Protein AF-A0A1I4DRD3-F1 (afdb_monomer_lite)

InterPro domains:
  IPR002716 PIN domain [PF01850] (20-52)
  IPR029060 PIN-like domain superfamily [SSF88723] (20-50)

Organism: NCBI:txid324952

Radius of gyration: 20.02 Å; chains: 1; bounding box: 72×24×21 Å

Secondary structure (DSSP, 8-state):
--------------------S--HHHHHHHHHHHHTT-PEEES-HHHHHHHHHSS--EEESS-TT---

Sequence (68 aa):
MTRNLVDVDEETPAATSGHQGPSAVDLLIAVTARHHGLKVLHYDRDFATIAKAADVETEWVAPPGSVN

Structure (mmCIF, N/CA/C/O backbone):
data_AF-A0A1I4DRD3-F1
#
_entry.id   AF-A0A1I4DRD3-F1
#
loop_
_atom_site.group_PDB
_atom_site.id
_atom_site.type_symbol
_atom_site.label_atom_id
_atom_site.label_alt_id
_atom_site.label_comp_id
_atom_site.label_asym_id
_atom_site.label_entity_id
_atom_site.label_seq_id
_atom_site.pdbx_PDB_ins_code
_atom_site.Cartn_x
_atom_site.Cartn_y
_atom_site.Cartn_z
_atom_site.occupancy
_atom_site.B_iso_or_equiv
_atom_site.auth_seq_id
_atom_site.auth_comp_id
_atom_site.auth_asym_id
_atom_site.auth_atom_id
_atom_site.pdbx_PDB_model_num
ATOM 1 N N . MET A 1 1 ? 62.721 9.893 1.469 1.00 37.41 1 MET A N 1
ATOM 2 C CA . MET A 1 1 ? 62.118 10.426 0.228 1.00 37.41 1 MET A CA 1
ATOM 3 C C . MET A 1 1 ? 61.096 9.388 -0.223 1.00 37.41 1 MET A C 1
ATOM 5 O O . MET A 1 1 ? 61.506 8.251 -0.384 1.00 37.41 1 MET A O 1
ATOM 9 N N . THR A 1 2 ? 59.788 9.650 -0.296 1.00 35.22 2 THR A N 1
ATOM 10 C CA . THR A 1 2 ? 59.077 10.944 -0.203 1.00 35.22 2 THR A CA 1
ATOM 11 C C . THR A 1 2 ? 57.681 10.756 0.417 1.00 35.22 2 THR A C 1
ATOM 13 O O . THR A 1 2 ? 57.090 9.691 0.293 1.00 35.22 2 THR A O 1
ATOM 16 N N . ARG A 1 3 ? 57.184 11.791 1.106 1.00 37.81 3 ARG A N 1
ATOM 17 C CA . ARG A 1 3 ? 55.849 11.894 1.735 1.00 37.81 3 ARG A CA 1
ATOM 18 C C . ARG A 1 3 ? 54.919 12.647 0.744 1.00 37.81 3 ARG A C 1
ATOM 20 O O . ARG A 1 3 ? 55.424 13.524 0.055 1.00 37.81 3 ARG A O 1
ATOM 27 N N . ASN A 1 4 ? 53.622 12.363 0.570 1.00 30.97 4 ASN A N 1
ATOM 28 C CA . ASN A 1 4 ? 52.549 12.473 1.570 1.00 30.97 4 ASN A CA 1
ATOM 29 C C . ASN A 1 4 ? 51.207 11.855 1.091 1.00 30.97 4 ASN A C 1
ATOM 31 O O . ASN A 1 4 ? 50.998 11.755 -0.109 1.00 30.97 4 ASN A O 1
ATOM 35 N N . LEU A 1 5 ? 50.311 11.556 2.046 1.00 38.94 5 LEU A N 1
ATOM 36 C CA . LEU A 1 5 ? 48.885 11.951 2.061 1.00 38.9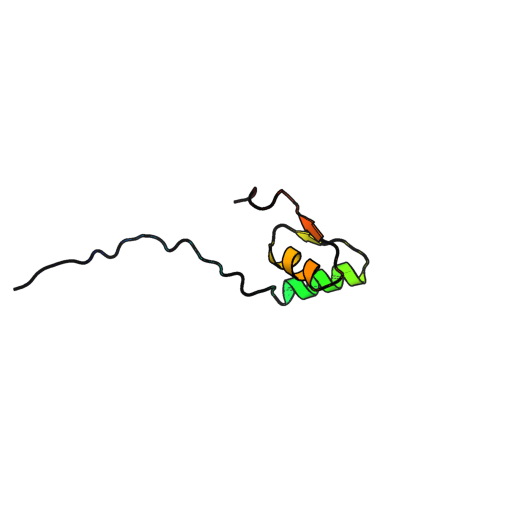4 5 LEU A CA 1
ATOM 37 C C . LEU A 1 5 ? 48.028 11.800 0.786 1.00 38.94 5 LEU A C 1
ATOM 39 O O . LEU A 1 5 ? 48.104 12.622 -0.123 1.00 38.94 5 LEU A O 1
ATOM 43 N N . VAL A 1 6 ? 47.038 10.912 0.870 1.00 45.00 6 VAL A N 1
ATOM 44 C CA . VAL A 1 6 ? 45.634 11.347 0.769 1.00 45.00 6 VAL A CA 1
ATOM 45 C C . VAL A 1 6 ? 44.952 10.860 2.048 1.00 45.00 6 VAL A C 1
ATOM 47 O O . VAL A 1 6 ? 45.207 9.726 2.461 1.00 45.00 6 VAL A O 1
ATOM 50 N N . ASP A 1 7 ? 44.185 11.725 2.709 1.00 39.91 7 ASP A N 1
ATOM 51 C CA . ASP A 1 7 ? 43.355 11.329 3.848 1.00 39.91 7 ASP A CA 1
ATOM 52 C C . ASP A 1 7 ? 42.359 10.246 3.417 1.00 39.91 7 ASP A C 1
ATOM 54 O O . ASP A 1 7 ? 41.828 10.272 2.304 1.00 39.91 7 ASP A O 1
ATOM 58 N N . VAL A 1 8 ? 42.107 9.285 4.304 1.00 48.62 8 VAL A N 1
ATOM 59 C CA . VAL A 1 8 ? 40.902 8.464 4.197 1.00 48.62 8 VAL A CA 1
ATOM 60 C C . VAL A 1 8 ? 39.818 9.280 4.881 1.00 48.62 8 VAL A C 1
ATOM 62 O O . VAL A 1 8 ? 39.641 9.160 6.091 1.00 48.62 8 VAL A O 1
ATOM 65 N N . ASP A 1 9 ? 39.159 10.155 4.120 1.00 41.09 9 ASP A N 1
ATOM 66 C CA . ASP A 1 9 ? 38.010 10.909 4.619 1.00 41.09 9 ASP A CA 1
ATOM 67 C C . ASP A 1 9 ? 36.974 9.915 5.171 1.00 41.09 9 ASP A C 1
ATOM 69 O O . ASP A 1 9 ? 36.403 9.116 4.422 1.00 41.09 9 ASP A O 1
ATOM 73 N N . GLU A 1 10 ? 36.712 9.972 6.482 1.00 50.50 10 GLU A N 1
ATOM 74 C CA . GLU A 1 10 ? 35.590 9.286 7.143 1.00 50.50 10 GLU A CA 1
ATOM 75 C C . GLU A 1 10 ? 34.245 9.957 6.795 1.00 50.50 10 GLU A C 1
ATOM 77 O O . GLU A 1 10 ? 33.389 10.188 7.647 1.00 50.50 10 GLU A O 1
ATOM 82 N N . GLU A 1 11 ? 34.026 10.249 5.515 1.00 48.06 11 GLU A N 1
ATOM 83 C CA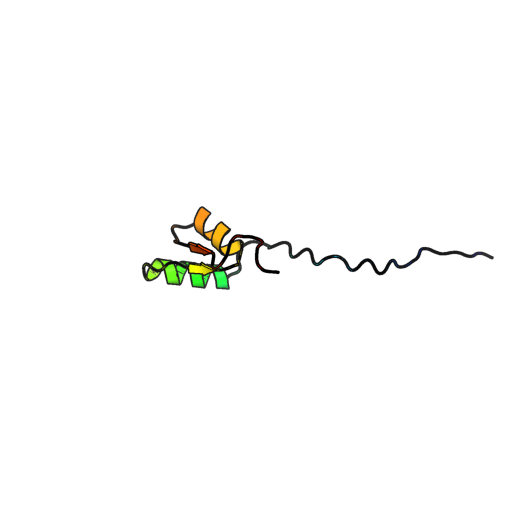 . GLU A 1 11 ? 32.709 10.583 4.991 1.00 48.06 11 GLU A CA 1
ATOM 84 C C . GLU A 1 11 ? 31.928 9.276 4.866 1.00 48.06 11 GLU A C 1
ATOM 86 O O . GLU A 1 11 ? 31.983 8.578 3.849 1.00 48.06 11 GLU A O 1
ATOM 91 N N . THR A 1 12 ? 31.233 8.913 5.952 1.00 43.97 12 THR A N 1
ATOM 92 C CA . THR A 1 12 ? 30.322 7.766 5.992 1.00 43.97 12 THR A CA 1
ATOM 93 C C . THR A 1 12 ? 29.439 7.793 4.746 1.00 43.97 12 THR A C 1
ATOM 95 O O . THR A 1 12 ? 28.636 8.725 4.621 1.00 43.97 12 THR A O 1
ATOM 98 N N . PRO A 1 13 ? 29.534 6.813 3.825 1.00 44.97 13 PRO A N 1
ATOM 99 C CA . PRO A 1 13 ? 28.670 6.804 2.660 1.00 44.97 13 PRO A CA 1
ATOM 100 C C . PRO A 1 13 ? 27.242 6.629 3.161 1.00 44.97 13 PRO A C 1
ATOM 102 O O . PRO A 1 13 ? 26.861 5.544 3.608 1.00 44.97 13 PRO A O 1
ATOM 105 N N . ALA A 1 14 ? 26.477 7.725 3.125 1.00 47.72 14 ALA A N 1
ATOM 106 C CA . ALA A 1 14 ? 25.069 7.744 3.480 1.00 47.72 14 ALA A CA 1
ATOM 107 C C . ALA A 1 14 ? 24.409 6.584 2.743 1.00 47.72 14 ALA A C 1
ATOM 109 O O . ALA A 1 14 ? 24.488 6.529 1.514 1.00 47.72 14 ALA A O 1
ATOM 110 N N . ALA A 1 15 ? 23.867 5.628 3.503 1.00 44.12 15 ALA A N 1
ATOM 111 C CA . ALA A 1 15 ? 23.523 4.318 2.980 1.00 44.12 15 ALA A CA 1
ATOM 112 C C . ALA A 1 15 ? 22.516 4.469 1.839 1.00 44.12 15 ALA A C 1
ATOM 114 O O . ALA A 1 15 ? 21.315 4.635 2.059 1.00 44.12 15 ALA A O 1
ATOM 115 N N . THR A 1 16 ? 23.016 4.406 0.607 1.00 48.91 16 THR A N 1
ATOM 116 C CA . THR A 1 16 ? 22.211 4.354 -0.600 1.00 48.91 16 THR A CA 1
ATOM 117 C C . THR A 1 16 ? 21.623 2.957 -0.672 1.00 48.91 16 THR A C 1
ATOM 119 O O . THR A 1 16 ? 22.067 2.097 -1.431 1.00 48.91 16 THR A O 1
ATOM 122 N N . SER A 1 17 ? 20.586 2.735 0.139 1.00 51.19 17 SER A N 1
ATOM 123 C CA . SER A 1 17 ? 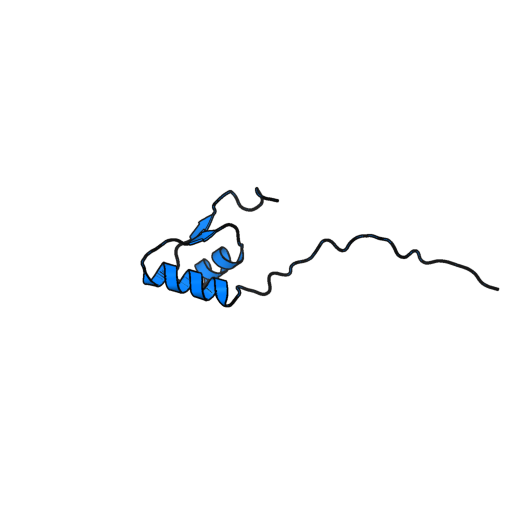19.614 1.674 -0.064 1.00 51.19 17 SER A CA 1
ATOM 124 C C . SER A 1 17 ? 18.926 1.945 -1.401 1.00 51.19 17 SER A C 1
ATOM 126 O O . SER A 1 17 ? 17.846 2.528 -1.493 1.00 51.19 17 SER A O 1
ATOM 128 N N . GLY A 1 18 ? 19.599 1.564 -2.487 1.00 48.03 18 GLY A N 1
ATOM 129 C CA . GLY A 1 18 ? 18.984 1.423 -3.791 1.00 48.03 18 GLY A CA 1
ATOM 130 C C . GLY A 1 18 ? 17.930 0.342 -3.646 1.00 48.03 18 GLY A C 1
ATOM 131 O O . GLY A 1 18 ? 18.273 -0.836 -3.642 1.00 48.03 18 GLY A O 1
ATOM 132 N N . HIS A 1 19 ? 16.674 0.751 -3.452 1.00 57.44 19 HIS A N 1
ATOM 133 C CA . HIS A 1 19 ? 15.547 -0.163 -3.310 1.00 57.44 19 HIS A CA 1
ATOM 134 C C . HIS A 1 19 ? 15.450 -0.926 -4.632 1.00 57.44 19 HIS A C 1
ATOM 136 O O . HIS A 1 19 ? 15.086 -0.360 -5.667 1.00 57.44 19 HIS A O 1
ATOM 142 N N . GLN A 1 20 ? 15.906 -2.179 -4.625 1.00 59.22 20 GLN A N 1
ATOM 143 C CA . GLN A 1 20 ? 16.165 -2.966 -5.830 1.00 59.22 20 GLN A CA 1
ATOM 144 C C . GLN A 1 20 ? 14.875 -3.643 -6.324 1.00 59.22 20 GLN A C 1
ATOM 146 O O . GLN A 1 20 ? 14.851 -4.828 -6.649 1.00 59.22 20 GLN A O 1
ATOM 151 N N . GLY A 1 21 ? 13.803 -2.850 -6.379 1.00 72.12 21 GLY A N 1
ATOM 152 C CA . GLY A 1 21 ? 12.428 -3.299 -6.552 1.00 72.12 21 GLY A CA 1
ATOM 153 C C . GLY A 1 21 ? 11.865 -4.033 -5.324 1.00 72.12 21 GLY A C 1
ATOM 154 O O . GLY A 1 21 ? 12.619 -4.383 -4.415 1.00 72.12 21 GLY A O 1
ATOM 155 N N . PRO A 1 22 ? 10.548 -4.312 -5.325 1.00 84.19 22 PRO A N 1
ATOM 156 C CA . PRO A 1 22 ? 9.879 -4.967 -4.207 1.00 84.19 22 PRO A CA 1
ATOM 157 C C . PRO A 1 22 ? 10.437 -6.357 -3.916 1.00 84.19 22 PRO A C 1
ATOM 159 O O . PRO A 1 22 ? 10.684 -7.148 -4.835 1.00 84.19 22 PRO A O 1
ATOM 162 N N . SER A 1 23 ? 10.570 -6.694 -2.634 1.00 91.06 23 SER A N 1
ATOM 163 C CA . SER A 1 23 ? 11.005 -8.026 -2.230 1.00 91.06 23 SER A CA 1
ATOM 164 C C . SER A 1 23 ? 9.906 -9.073 -2.450 1.00 91.06 23 SER A C 1
ATOM 166 O O . SER A 1 23 ? 8.716 -8.7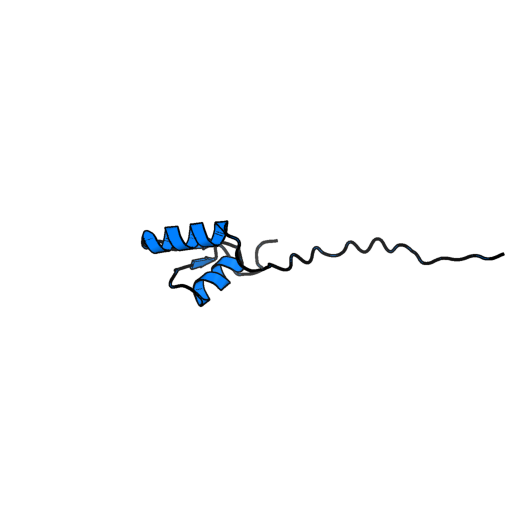76 -2.583 1.00 91.06 23 SER A O 1
ATOM 168 N N . ALA A 1 24 ? 10.291 -10.352 -2.412 1.00 93.38 24 ALA A N 1
ATOM 169 C CA . ALA A 1 24 ? 9.329 -11.453 -2.438 1.00 93.38 24 ALA A CA 1
ATOM 170 C C . ALA A 1 24 ? 8.332 -11.407 -1.259 1.00 93.38 24 ALA A C 1
ATOM 172 O O . ALA A 1 24 ? 7.210 -11.896 -1.392 1.00 93.38 24 ALA A O 1
ATOM 173 N N . VAL A 1 25 ? 8.714 -10.810 -0.122 1.00 95.00 25 VAL A N 1
ATOM 174 C CA . VAL A 1 25 ? 7.840 -10.655 1.050 1.00 95.00 25 VAL A CA 1
ATOM 175 C C . VAL A 1 25 ? 6.771 -9.594 0.789 1.00 95.00 25 VAL A C 1
ATOM 177 O O . VAL A 1 25 ? 5.598 -9.840 1.067 1.00 95.00 25 VAL A O 1
ATOM 180 N N . ASP A 1 26 ? 7.135 -8.470 0.170 1.00 94.75 26 ASP A N 1
ATOM 181 C CA . ASP A 1 26 ? 6.193 -7.390 -0.160 1.00 94.75 26 ASP A CA 1
ATOM 182 C C . ASP A 1 26 ? 5.152 -7.861 -1.178 1.00 94.75 26 ASP A C 1
ATOM 184 O O . ASP A 1 26 ? 3.959 -7.591 -1.035 1.00 94.75 26 ASP A O 1
ATOM 188 N N . LEU A 1 27 ? 5.583 -8.660 -2.161 1.00 95.88 27 LEU A N 1
ATOM 189 C CA . LEU A 1 27 ? 4.684 -9.312 -3.113 1.00 95.88 27 LEU A CA 1
ATOM 190 C C . LEU A 1 27 ? 3.715 -10.285 -2.422 1.00 95.88 27 LEU A C 1
ATOM 192 O O . LEU A 1 27 ? 2.525 -10.271 -2.736 1.00 95.88 27 LEU A O 1
ATOM 196 N N . LEU A 1 28 ? 4.177 -11.096 -1.463 1.00 97.56 28 LEU A N 1
ATOM 197 C CA . LEU A 1 28 ? 3.306 -12.000 -0.700 1.00 97.56 28 LEU A CA 1
ATOM 198 C C . LEU A 1 28 ? 2.285 -11.234 0.154 1.00 97.56 28 LEU A C 1
ATOM 200 O O . LEU A 1 28 ? 1.108 -11.604 0.167 1.00 97.56 28 LEU A O 1
ATOM 204 N N . ILE A 1 29 ? 2.701 -10.152 0.821 1.00 97.75 29 ILE A N 1
ATOM 205 C CA . ILE A 1 29 ? 1.810 -9.279 1.601 1.00 97.75 29 ILE A CA 1
ATOM 206 C C . ILE A 1 29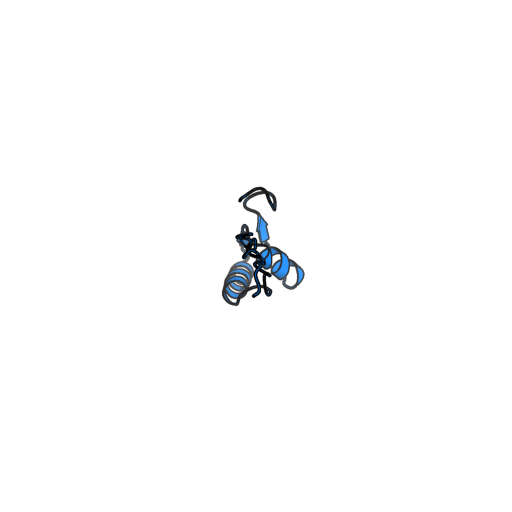 ? 0.755 -8.645 0.684 1.00 97.75 29 ILE A C 1
ATOM 208 O O . ILE A 1 29 ? -0.440 -8.736 0.967 1.00 97.75 29 ILE A O 1
ATOM 212 N N . ALA A 1 30 ? 1.176 -8.068 -0.443 1.00 97.56 30 ALA A N 1
ATOM 213 C CA . ALA A 1 30 ? 0.291 -7.407 -1.397 1.00 97.56 30 ALA A CA 1
ATOM 214 C C . ALA A 1 30 ? -0.718 -8.372 -2.046 1.00 97.56 30 ALA A C 1
ATOM 216 O O . ALA A 1 30 ? -1.909 -8.063 -2.126 1.00 97.56 30 ALA A O 1
ATOM 217 N N . VAL A 1 31 ? -0.275 -9.566 -2.457 1.00 97.75 31 VAL A N 1
ATOM 218 C CA . VAL A 1 31 ? -1.158 -10.612 -3.003 1.00 97.75 31 VAL A CA 1
ATOM 219 C C . VAL A 1 31 ? -2.144 -11.109 -1.946 1.00 97.75 31 VAL A C 1
ATOM 221 O O . VAL A 1 31 ? -3.316 -11.298 -2.265 1.00 97.75 31 VAL A O 1
ATOM 224 N N . THR A 1 32 ? -1.710 -11.272 -0.692 1.00 98.19 32 THR A N 1
ATOM 225 C CA . THR A 1 32 ? -2.589 -11.686 0.415 1.00 9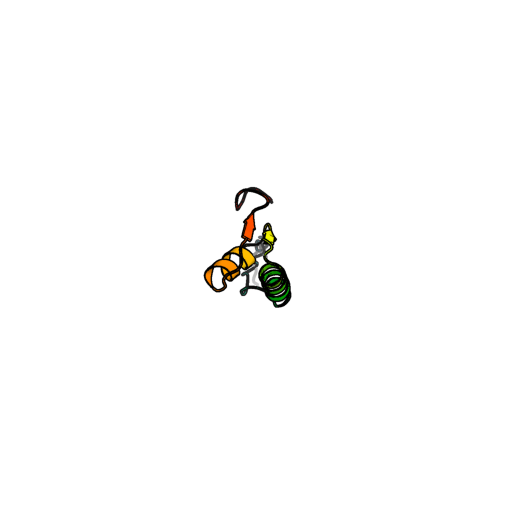8.19 32 THR A CA 1
ATOM 226 C C . THR A 1 32 ? -3.652 -10.628 0.701 1.00 98.19 32 THR A C 1
ATOM 228 O O . THR A 1 32 ? -4.837 -10.954 0.764 1.00 98.19 32 THR A O 1
ATOM 231 N N . ALA A 1 33 ? -3.259 -9.355 0.808 1.00 98.12 33 ALA A N 1
ATOM 232 C CA . ALA A 1 33 ? -4.189 -8.249 1.022 1.00 98.12 33 ALA A CA 1
ATOM 233 C C . ALA A 1 33 ? -5.234 -8.180 -0.103 1.00 98.12 33 ALA A C 1
ATOM 235 O O . ALA A 1 33 ? -6.433 -8.235 0.167 1.00 98.12 33 ALA A O 1
ATOM 236 N N . ARG A 1 34 ? -4.786 -8.213 -1.365 1.00 97.50 34 ARG A N 1
ATOM 237 C CA . ARG A 1 34 ? -5.662 -8.272 -2.543 1.00 97.50 34 ARG A CA 1
ATOM 238 C C . ARG A 1 34 ? -6.615 -9.467 -2.519 1.00 97.50 34 ARG A C 1
ATOM 240 O O . ARG A 1 34 ? -7.800 -9.301 -2.789 1.00 97.50 34 ARG A O 1
ATOM 247 N N . HIS A 1 35 ? -6.119 -10.664 -2.206 1.00 97.94 35 HIS A N 1
ATOM 248 C CA . HIS A 1 35 ? -6.931 -11.883 -2.173 1.00 97.94 35 HIS A CA 1
ATOM 249 C C . HIS A 1 35 ? -8.077 -11.799 -1.152 1.00 97.94 35 HIS A C 1
ATOM 251 O O . HIS A 1 35 ? -9.148 -12.355 -1.387 1.00 97.94 35 HIS A O 1
ATOM 257 N N . HIS A 1 36 ? -7.873 -11.064 -0.057 1.00 98.00 36 HIS A N 1
ATOM 258 C CA . HIS A 1 36 ? -8.870 -10.852 0.991 1.00 98.00 36 HIS A CA 1
ATOM 259 C C . HIS A 1 36 ? -9.649 -9.527 0.875 1.00 98.00 36 HIS A C 1
ATOM 261 O O . HIS A 1 36 ? -10.457 -9.237 1.755 1.00 98.00 36 HIS A O 1
ATOM 267 N N . GLY A 1 37 ? -9.444 -8.731 -0.183 1.00 97.00 37 GLY A N 1
ATOM 268 C CA . GLY A 1 37 ? -10.098 -7.423 -0.340 1.00 97.00 37 GLY A CA 1
ATOM 269 C C . GLY A 1 37 ? -9.675 -6.399 0.722 1.00 97.00 37 GLY A C 1
ATOM 270 O O . GLY A 1 37 ? -10.483 -5.580 1.153 1.00 97.00 37 GLY A O 1
ATOM 271 N N . LEU A 1 38 ? -8.427 -6.486 1.187 1.00 98.19 38 LEU A N 1
ATOM 272 C CA . LEU A 1 38 ? -7.841 -5.627 2.212 1.00 98.19 38 LEU A CA 1
ATOM 273 C C . LEU A 1 38 ? -6.865 -4.620 1.601 1.00 98.19 38 LEU A C 1
ATOM 275 O O . LEU A 1 38 ? -6.217 -4.885 0.588 1.00 98.19 38 LEU A O 1
ATOM 279 N N . LYS A 1 39 ? -6.702 -3.493 2.294 1.00 98.12 39 LYS A N 1
ATOM 280 C CA . LYS A 1 39 ? -5.703 -2.474 1.980 1.00 98.12 39 LYS A CA 1
ATOM 281 C C . LYS A 1 39 ? -4.401 -2.728 2.742 1.00 98.12 39 LYS A C 1
ATOM 283 O O . LYS A 1 39 ? -4.436 -2.964 3.950 1.00 98.12 39 LYS A O 1
ATOM 288 N N . VAL A 1 40 ? -3.253 -2.631 2.069 1.00 97.94 40 VAL A N 1
ATOM 289 C CA . VAL A 1 40 ? -1.943 -2.659 2.740 1.00 97.94 40 VAL A CA 1
ATOM 290 C C . VAL A 1 40 ? -1.655 -1.291 3.354 1.00 97.94 40 VAL A C 1
ATOM 292 O O . VAL A 1 40 ? -1.518 -0.305 2.634 1.00 97.94 40 VAL A O 1
ATOM 295 N N . LEU A 1 41 ? -1.519 -1.233 4.676 1.00 97.94 41 LEU A N 1
ATOM 296 C CA . LEU A 1 41 ? -1.080 -0.042 5.401 1.00 97.94 41 LEU A CA 1
ATOM 297 C C . LEU A 1 41 ? 0.448 -0.102 5.589 1.00 97.94 41 LEU A C 1
ATOM 299 O O . LEU A 1 41 ? 0.943 -1.038 6.216 1.00 97.94 41 LEU A O 1
ATOM 303 N N . HIS A 1 42 ? 1.201 0.851 5.028 1.00 95.12 42 HIS A N 1
ATOM 304 C CA . HIS A 1 42 ? 2.666 0.763 4.917 1.00 95.12 42 HIS A CA 1
ATOM 305 C C . HIS A 1 42 ? 3.406 2.089 5.158 1.00 95.12 42 HIS A C 1
ATOM 307 O O . HIS A 1 42 ? 2.821 3.171 5.162 1.00 95.12 42 HIS A O 1
ATOM 313 N N . TYR A 1 43 ? 4.732 1.995 5.306 1.00 95.31 43 TYR A N 1
ATOM 314 C CA . TYR A 1 43 ? 5.658 3.124 5.146 1.00 95.31 43 TYR A CA 1
ATOM 315 C C . TYR A 1 43 ? 6.820 2.810 4.180 1.00 95.31 43 TYR A C 1
ATOM 317 O O . TYR A 1 43 ? 7.865 3.448 4.210 1.00 95.31 43 TYR A O 1
ATOM 325 N N . ASP A 1 44 ? 6.637 1.822 3.302 1.00 92.56 44 ASP A N 1
ATOM 326 C CA . ASP A 1 44 ? 7.634 1.447 2.294 1.00 92.56 44 ASP A CA 1
ATOM 327 C C . ASP A 1 44 ? 7.271 1.996 0.901 1.00 92.56 44 ASP A C 1
ATOM 329 O O . ASP A 1 44 ? 6.094 2.060 0.533 1.00 92.56 44 ASP A O 1
ATOM 333 N N . ARG A 1 45 ? 8.269 2.384 0.102 1.00 92.88 45 ARG A N 1
ATOM 334 C CA . ARG A 1 45 ? 8.083 2.808 -1.296 1.00 92.88 45 ARG A CA 1
ATOM 335 C C . ARG A 1 45 ? 7.791 1.637 -2.233 1.00 92.88 45 ARG A C 1
ATOM 337 O O . ARG A 1 45 ? 7.200 1.863 -3.294 1.00 92.88 45 ARG A O 1
ATOM 344 N N . ASP A 1 46 ? 8.139 0.414 -1.853 1.00 93.12 46 ASP A N 1
ATOM 345 C CA . ASP A 1 46 ? 7.928 -0.758 -2.696 1.00 93.12 46 ASP A CA 1
ATOM 346 C C . ASP A 1 46 ? 6.445 -1.136 -2.804 1.00 93.12 46 ASP A C 1
ATOM 348 O O . ASP A 1 46 ? 5.978 -1.401 -3.910 1.00 93.12 46 ASP A O 1
ATOM 352 N N . PHE A 1 47 ? 5.637 -0.984 -1.747 1.00 95.12 47 PHE A N 1
ATOM 353 C CA . PHE A 1 47 ? 4.172 -1.120 -1.857 1.00 95.12 47 PHE A CA 1
ATOM 354 C C . PHE A 1 47 ? 3.544 -0.072 -2.788 1.00 95.12 47 PHE A C 1
ATOM 356 O O . PHE A 1 47 ? 2.690 -0.410 -3.607 1.00 95.12 47 PHE A O 1
ATOM 363 N N . ALA A 1 48 ? 4.029 1.175 -2.759 1.00 93.25 48 ALA A N 1
ATOM 364 C CA . ALA A 1 48 ? 3.607 2.213 -3.706 1.00 93.25 48 ALA A CA 1
ATOM 365 C C . ALA A 1 48 ? 4.099 1.964 -5.150 1.00 93.25 48 ALA A C 1
ATOM 367 O O . ALA A 1 48 ? 3.632 2.616 -6.089 1.00 93.25 48 ALA A O 1
ATOM 368 N N . THR A 1 49 ? 5.045 1.042 -5.343 1.00 94.19 49 THR A N 1
ATOM 369 C CA . THR A 1 49 ? 5.474 0.550 -6.658 1.00 94.19 49 THR A CA 1
ATOM 370 C C . THR A 1 49 ? 4.625 -0.645 -7.092 1.00 94.19 49 THR A C 1
ATOM 372 O O . THR A 1 49 ? 4.149 -0.656 -8.227 1.00 94.19 49 THR A O 1
ATOM 375 N N . ILE A 1 50 ? 4.328 -1.585 -6.185 1.00 95.12 50 ILE A N 1
ATOM 376 C CA . ILE A 1 50 ? 3.408 -2.708 -6.425 1.00 95.12 50 ILE A CA 1
ATOM 377 C C . ILE A 1 50 ? 2.022 -2.196 -6.840 1.00 95.12 50 ILE A C 1
ATOM 379 O O . ILE A 1 50 ? 1.507 -2.643 -7.861 1.00 95.12 50 ILE A O 1
ATOM 383 N N . ALA A 1 51 ? 1.457 -1.212 -6.134 1.00 95.12 51 ALA A N 1
ATOM 384 C CA . ALA A 1 51 ? 0.129 -0.648 -6.416 1.00 95.12 51 ALA A CA 1
ATOM 385 C C . ALA A 1 51 ? -0.014 -0.006 -7.814 1.00 95.12 51 ALA A C 1
ATOM 387 O O . ALA A 1 51 ? -1.122 0.209 -8.296 1.00 95.12 51 ALA A O 1
ATOM 388 N N . LYS A 1 52 ? 1.101 0.316 -8.487 1.00 94.19 52 LYS A N 1
ATOM 389 C CA . LYS A 1 52 ? 1.104 0.812 -9.878 1.00 94.19 52 LYS A CA 1
ATOM 390 C C . LYS A 1 52 ? 1.100 -0.316 -10.910 1.00 94.19 52 LYS A C 1
ATOM 392 O O . LYS A 1 52 ? 0.727 -0.083 -12.056 1.00 94.19 52 LYS A O 1
ATOM 397 N N . ALA A 1 53 ? 1.573 -1.501 -10.526 1.00 93.31 53 ALA A N 1
ATOM 398 C CA . ALA A 1 53 ? 1.732 -2.666 -11.394 1.00 93.31 53 ALA A CA 1
ATOM 399 C C . ALA A 1 53 ? 0.650 -3.736 -11.168 1.00 93.31 53 ALA A C 1
ATOM 401 O O . ALA A 1 53 ? 0.399 -4.554 -12.051 1.00 93.31 53 ALA A O 1
ATOM 402 N N . ALA A 1 54 ? 0.017 -3.735 -9.995 1.00 90.12 54 ALA A N 1
ATOM 403 C CA . ALA A 1 54 ? -1.000 -4.686 -9.585 1.00 90.12 54 ALA A CA 1
ATOM 404 C C . ALA A 1 54 ? -2.180 -3.972 -8.915 1.00 90.12 54 ALA A C 1
ATOM 406 O O . ALA A 1 54 ? -2.018 -2.970 -8.225 1.00 90.12 54 ALA A O 1
ATOM 407 N N . ASP A 1 55 ? -3.362 -4.551 -9.100 1.00 94.25 55 ASP A N 1
ATOM 408 C CA . ASP A 1 55 ? -4.642 -4.139 -8.521 1.00 94.25 55 ASP A CA 1
ATOM 409 C C . ASP A 1 55 ? -4.683 -4.449 -7.010 1.00 94.25 55 ASP A C 1
ATOM 411 O O . ASP A 1 55 ? -5.303 -5.415 -6.568 1.00 94.25 55 ASP A O 1
ATOM 415 N N . VAL A 1 56 ? -3.912 -3.686 -6.232 1.00 96.62 56 VAL A N 1
ATOM 416 C CA . VAL A 1 56 ? -3.743 -3.806 -4.777 1.00 96.62 56 VAL A CA 1
ATOM 417 C C . VAL A 1 56 ? -3.961 -2.426 -4.166 1.00 96.62 56 VAL A C 1
ATOM 419 O O . VAL A 1 56 ? -3.236 -1.487 -4.492 1.00 96.62 56 VAL A O 1
ATOM 422 N N . GLU A 1 57 ? -4.923 -2.292 -3.255 1.00 97.75 57 GLU A N 1
ATOM 423 C CA . GLU A 1 57 ? -5.077 -1.044 -2.509 1.00 97.75 57 GLU A CA 1
ATOM 424 C C . GLU A 1 57 ? -3.960 -0.892 -1.467 1.00 97.75 57 GLU A C 1
ATOM 426 O O . GLU A 1 57 ? -3.677 -1.817 -0.698 1.00 97.75 57 GLU A O 1
ATOM 431 N N . THR A 1 58 ? -3.366 0.301 -1.381 1.00 97.56 58 THR A N 1
ATOM 432 C CA . THR A 1 58 ? -2.378 0.632 -0.346 1.00 97.56 58 THR A CA 1
ATOM 433 C C . THR A 1 58 ? -2.614 2.022 0.248 1.00 97.56 58 THR A C 1
ATOM 435 O O . THR A 1 58 ? -3.247 2.884 -0.365 1.00 97.56 58 THR A O 1
ATOM 438 N N . GLU A 1 59 ? -2.140 2.239 1.473 1.00 97.94 59 GLU A N 1
ATOM 439 C CA . GLU A 1 59 ? -2.226 3.511 2.195 1.00 97.94 59 GLU A CA 1
ATOM 440 C C . GLU A 1 59 ? -0.992 3.719 3.071 1.00 97.94 59 GLU A C 1
ATOM 442 O O . GLU A 1 59 ? -0.430 2.776 3.630 1.00 97.94 59 GLU A O 1
ATOM 447 N N . TRP A 1 60 ? -0.565 4.974 3.182 1.00 97.12 60 TRP A N 1
ATOM 448 C CA . TRP A 1 60 ? 0.593 5.354 3.977 1.00 97.12 60 TRP A CA 1
ATOM 449 C C . TRP A 1 60 ? 0.193 5.595 5.436 1.00 97.12 60 TRP A C 1
ATOM 451 O O . TRP A 1 60 ? -0.746 6.344 5.692 1.00 97.12 60 TRP A O 1
ATOM 461 N N . VAL A 1 61 ? 0.945 5.051 6.401 1.00 97.31 61 VAL A N 1
ATOM 462 C CA . VAL A 1 61 ? 0.737 5.337 7.845 1.00 97.31 61 VAL A CA 1
ATOM 463 C C . VAL A 1 61 ? 0.967 6.806 8.216 1.00 97.31 61 VAL A C 1
ATOM 465 O O . VAL A 1 61 ? 0.455 7.279 9.226 1.00 97.31 61 VAL A O 1
ATOM 468 N N . ALA A 1 62 ? 1.772 7.512 7.423 1.00 96.62 62 ALA A N 1
ATOM 469 C CA . ALA A 1 62 ? 2.146 8.910 7.594 1.00 96.62 62 ALA A CA 1
ATOM 470 C C . ALA A 1 62 ? 2.599 9.484 6.234 1.00 96.62 62 ALA A C 1
ATOM 472 O O . ALA A 1 62 ? 2.933 8.703 5.340 1.00 96.62 62 ALA A O 1
ATOM 473 N N . PRO A 1 63 ? 2.636 10.815 6.034 1.00 96.06 63 PRO A N 1
ATOM 474 C CA . PRO A 1 63 ? 3.087 11.406 4.774 1.00 96.06 63 PRO A CA 1
ATOM 475 C C . PRO A 1 63 ? 4.478 10.900 4.332 1.00 96.06 63 PRO A C 1
ATOM 477 O O . PRO A 1 63 ? 5.387 10.827 5.161 1.00 96.06 63 PRO A O 1
ATOM 480 N N . PRO A 1 64 ? 4.702 10.586 3.041 1.00 92.62 64 PRO A N 1
ATOM 481 C CA . PRO A 1 64 ? 6.003 10.112 2.573 1.00 92.62 64 PRO A CA 1
ATOM 482 C C . PRO A 1 64 ? 7.130 11.106 2.891 1.00 92.62 64 PRO A C 1
ATOM 484 O O . PRO A 1 64 ? 7.102 12.253 2.450 1.00 92.62 64 PRO A O 1
ATOM 487 N N . GLY A 1 65 ? 8.140 10.648 3.631 1.00 93.25 65 GLY A N 1
ATOM 488 C CA . GLY A 1 65 ? 9.265 11.463 4.105 1.00 93.25 65 GLY A CA 1
ATOM 489 C C . GLY A 1 65 ? 9.082 12.117 5.485 1.00 93.25 65 GLY A C 1
ATOM 490 O O . GLY A 1 65 ? 9.972 12.854 5.896 1.00 93.25 65 GLY A O 1
ATOM 491 N N . SER A 1 66 ? 7.984 11.866 6.213 1.00 93.88 66 SER A N 1
ATOM 492 C CA . SER A 1 66 ? 7.765 12.400 7.572 1.00 93.88 66 SER A CA 1
ATOM 493 C C . SER A 1 66 ? 8.318 11.541 8.721 1.00 93.88 66 SER A C 1
ATOM 495 O O . SER A 1 66 ? 8.298 11.987 9.864 1.00 93.88 66 SER A O 1
ATOM 497 N N . VAL A 1 67 ? 8.743 10.305 8.451 1.00 87.69 67 VAL A N 1
ATOM 498 C CA . VAL A 1 67 ? 9.387 9.388 9.411 1.00 87.69 67 VAL A CA 1
ATOM 499 C C . VAL A 1 67 ? 10.841 9.179 8.990 1.00 87.69 67 VAL A C 1
ATOM 501 O O . VAL A 1 67 ? 11.100 8.993 7.797 1.00 87.69 67 VAL A O 1
ATOM 504 N N . ASN A 1 68 ? 11.748 9.232 9.969 1.00 67.19 68 ASN A N 1
ATOM 505 C CA . ASN A 1 68 ? 13.205 9.160 9.840 1.00 67.19 68 ASN A CA 1
ATOM 506 C C . ASN A 1 68 ? 13.773 8.229 10.916 1.00 67.19 68 ASN A C 1
ATOM 508 O O . ASN A 1 68 ? 13.482 8.515 12.100 1.00 67.19 68 ASN A O 1
#

Foldseek 3Di:
DDDDDDDPPPPPPPDPPPVPADDPVLVVVQVVCVVVVHEAEDLDVNVVVCVVVDVGHYDYPDPHPPDD

pLDDT: mean 79.71, std 23.28, range [30.97, 98.19]